Protein AF-A0ABD0P4C8-F1 (afdb_monomer)

Foldseek 3Di:
DPPDWPWDDDDWDADPVGDIHDDIDTDDDDDFDDDCPPPPPDDGDDDDDDDDPPDDDPD

Sequence (59 aa):
ADGNFEATVTKAVVRYDGTISWTPPANYKSACTIDVTFFPFDLQNCSMKFGSWTYDGSQ

Structure (mmCIF, N/CA/C/O backbone):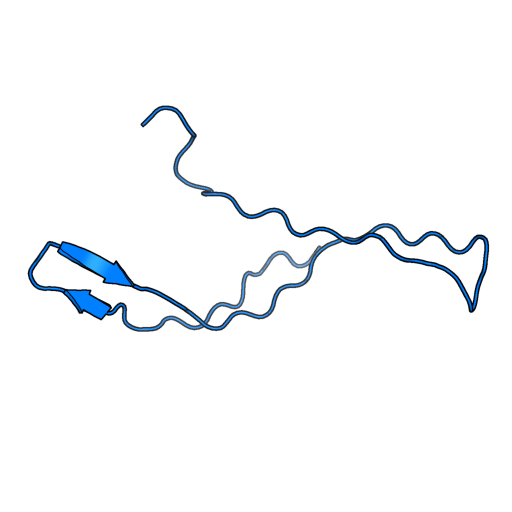
data_AF-A0ABD0P4C8-F1
#
_entry.id   AF-A0ABD0P4C8-F1
#
loop_
_atom_site.group_PDB
_atom_site.id
_atom_site.type_symbol
_atom_site.label_atom_id
_atom_site.label_alt_id
_atom_site.label_comp_id
_atom_site.label_asym_id
_atom_site.label_entity_id
_atom_site.label_seq_id
_atom_site.pdbx_PDB_ins_code
_atom_site.Cartn_x
_atom_site.Cartn_y
_atom_site.Cartn_z
_atom_site.occupancy
_atom_site.B_iso_or_equiv
_atom_site.auth_seq_id
_atom_site.auth_comp_id
_atom_site.auth_asym_id
_atom_site.auth_atom_id
_atom_site.pdbx_PDB_model_num
ATOM 1 N N . ALA A 1 1 ? 0.688 -2.333 18.581 1.00 47.00 1 ALA A N 1
ATO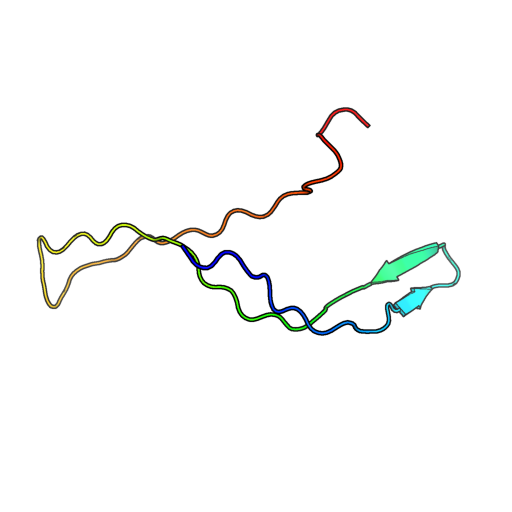M 2 C CA . ALA A 1 1 ? 0.63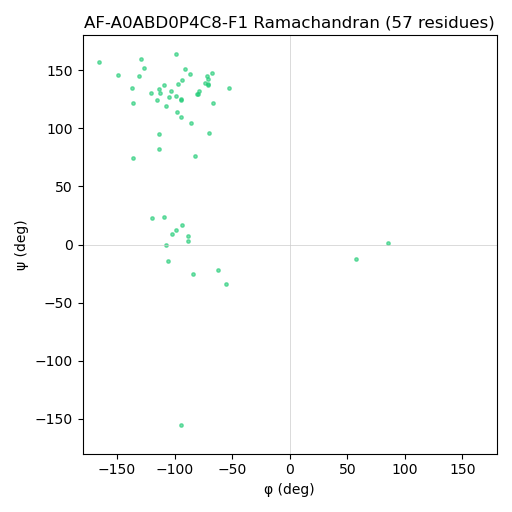6 -1.879 17.175 1.00 47.00 1 ALA A CA 1
ATOM 3 C C . ALA A 1 1 ? 1.837 -2.503 16.515 1.00 47.00 1 ALA A C 1
ATOM 5 O O . ALA A 1 1 ? 2.939 -1.982 16.618 1.00 47.00 1 ALA A O 1
ATOM 6 N N . ASP A 1 2 ? 1.641 -3.700 15.985 1.00 49.03 2 ASP A N 1
ATOM 7 C CA . ASP A 1 2 ? 2.736 -4.671 15.985 1.00 49.03 2 ASP A CA 1
ATOM 8 C C . ASP A 1 2 ? 3.620 -4.551 14.744 1.00 49.03 2 ASP A C 1
ATOM 10 O O . ASP A 1 2 ? 4.507 -5.374 14.579 1.00 49.03 2 ASP A O 1
ATOM 14 N N . GLY A 1 3 ? 3.383 -3.507 13.927 1.00 52.88 3 GLY A N 1
ATOM 15 C CA . GLY A 1 3 ? 4.333 -2.749 13.094 1.00 52.88 3 GLY A CA 1
ATOM 16 C C . GLY A 1 3 ? 5.162 -3.494 12.050 1.00 52.88 3 GLY A C 1
ATOM 17 O O . GLY A 1 3 ? 5.782 -2.855 11.206 1.00 52.88 3 GLY A O 1
ATOM 18 N N . ASN A 1 4 ? 5.192 -4.818 12.089 1.00 59.72 4 ASN A N 1
ATOM 19 C CA . ASN A 1 4 ? 6.055 -5.629 11.270 1.00 59.72 4 ASN A CA 1
ATOM 20 C C . ASN A 1 4 ? 5.353 -5.849 9.936 1.00 59.72 4 ASN A C 1
ATOM 22 O O . ASN A 1 4 ? 4.365 -6.579 9.839 1.00 59.72 4 ASN A O 1
ATOM 26 N N . PHE A 1 5 ? 5.828 -5.145 8.914 1.00 64.62 5 PHE A N 1
ATOM 27 C CA . PHE A 1 5 ? 5.392 -5.362 7.548 1.00 64.62 5 PHE A CA 1
ATOM 28 C C . PHE A 1 5 ? 5.930 -6.715 7.072 1.00 64.62 5 PHE A C 1
ATOM 30 O O . PHE A 1 5 ? 7.073 -6.836 6.640 1.00 64.62 5 PHE A O 1
ATOM 37 N N . GLU A 1 6 ? 5.102 -7.752 7.180 1.00 68.00 6 GLU A N 1
ATOM 38 C CA . GLU A 1 6 ? 5.420 -9.098 6.705 1.00 68.00 6 GLU A CA 1
ATOM 39 C C . GLU A 1 6 ? 5.137 -9.204 5.203 1.00 68.00 6 GLU A C 1
ATOM 41 O O . GLU A 1 6 ? 4.124 -9.758 4.765 1.00 68.00 6 GLU A O 1
ATOM 46 N N . ALA A 1 7 ? 6.031 -8.633 4.399 1.00 70.69 7 ALA A N 1
ATOM 47 C CA . ALA A 1 7 ? 6.055 -8.863 2.961 1.00 70.69 7 ALA A CA 1
ATOM 48 C C . ALA A 1 7 ? 7.069 -9.941 2.600 1.00 70.69 7 ALA A C 1
ATOM 50 O O . ALA A 1 7 ? 8.199 -9.961 3.091 1.00 70.69 7 ALA A O 1
ATOM 51 N N . THR A 1 8 ? 6.676 -10.823 1.686 1.00 80.06 8 THR A N 1
ATOM 52 C CA . THR A 1 8 ? 7.618 -11.780 1.104 1.00 80.06 8 THR A CA 1
ATOM 53 C C . THR A 1 8 ? 8.429 -11.082 0.017 1.00 80.06 8 THR A C 1
ATOM 55 O O . THR A 1 8 ? 7.868 -10.459 -0.888 1.00 80.06 8 THR A O 1
ATOM 58 N N . VAL A 1 9 ? 9.756 -11.208 0.074 1.00 86.19 9 VAL A N 1
ATOM 59 C CA . VAL A 1 9 ? 10.637 -10.700 -0.982 1.00 86.19 9 VAL A CA 1
ATOM 60 C C . VAL A 1 9 ? 10.402 -11.509 -2.258 1.00 86.19 9 VAL A C 1
ATOM 62 O O . VAL A 1 9 ? 10.556 -12.729 -2.277 1.00 86.19 9 VAL A O 1
ATOM 65 N N . THR A 1 10 ? 10.025 -10.823 -3.334 1.00 92.06 10 THR A N 1
ATOM 66 C CA . THR A 1 10 ? 9.721 -11.419 -4.642 1.00 92.06 10 THR A CA 1
ATOM 67 C C . THR A 1 10 ? 10.487 -10.709 -5.751 1.00 92.06 10 THR A C 1
ATOM 69 O O . THR A 1 10 ? 10.941 -9.577 -5.586 1.00 92.06 10 THR A O 1
ATOM 72 N N . LYS A 1 11 ? 10.641 -11.381 -6.897 1.00 95.44 11 LYS A N 1
ATOM 73 C CA . LYS A 1 11 ? 11.267 -10.790 -8.085 1.00 95.44 11 LYS A CA 1
ATOM 74 C C . LYS A 1 11 ? 10.337 -9.754 -8.723 1.00 95.44 11 LYS A C 1
ATOM 76 O O . LYS A 1 11 ? 9.125 -9.947 -8.758 1.00 95.44 11 LYS A O 1
ATOM 81 N N . ALA A 1 12 ? 10.922 -8.698 -9.278 1.00 96.56 12 ALA A N 1
ATOM 82 C CA . ALA A 1 12 ? 10.233 -7.762 -10.160 1.00 96.56 12 ALA A CA 1
ATOM 83 C C . ALA A 1 12 ? 10.361 -8.206 -11.627 1.00 96.56 12 ALA A C 1
ATOM 85 O O . ALA A 1 12 ? 11.348 -8.837 -12.013 1.00 96.56 12 ALA A O 1
ATOM 86 N N . VAL A 1 13 ? 9.371 -7.860 -12.447 1.00 97.81 13 VAL A N 1
ATOM 87 C CA . VAL A 1 13 ? 9.407 -8.036 -13.904 1.00 97.81 13 VAL A CA 1
ATOM 88 C C . VAL A 1 13 ? 9.889 -6.736 -14.533 1.00 97.81 13 VAL A C 1
ATOM 90 O O . VAL A 1 13 ? 9.290 -5.687 -14.308 1.00 97.81 13 VAL A O 1
ATOM 93 N N . VAL A 1 14 ? 10.947 -6.816 -15.339 1.00 98.25 14 VAL A N 1
ATOM 94 C CA . VAL A 1 14 ? 11.536 -5.676 -16.054 1.00 98.25 14 VAL A CA 1
ATOM 95 C C . VAL A 1 14 ? 11.308 -5.859 -17.551 1.00 98.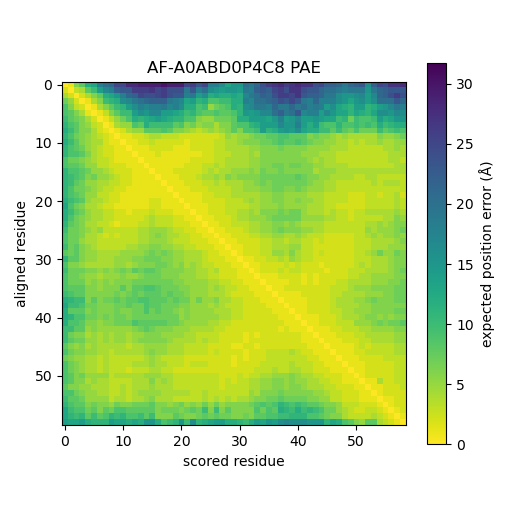25 14 VAL A C 1
ATOM 97 O O . VAL A 1 14 ? 11.576 -6.935 -18.089 1.00 98.25 14 VAL A O 1
ATOM 100 N N . ARG A 1 15 ? 10.797 -4.826 -18.222 1.00 98.38 15 ARG A N 1
ATOM 101 C CA . ARG A 1 15 ? 10.588 -4.814 -19.678 1.00 98.38 15 ARG A CA 1
ATOM 102 C C . ARG A 1 15 ? 11.729 -4.087 -20.391 1.00 98.38 15 ARG A C 1
ATOM 104 O O . ARG A 1 15 ? 12.492 -3.350 -19.774 1.00 98.38 15 ARG A O 1
ATOM 111 N N . TYR A 1 16 ? 11.842 -4.293 -21.705 1.00 98.06 16 TYR A N 1
ATOM 112 C CA . TYR A 1 16 ? 12.932 -3.729 -22.516 1.00 98.06 16 TYR A CA 1
ATOM 113 C C . TYR A 1 16 ? 12.946 -2.189 -22.551 1.00 98.06 16 TYR A C 1
ATOM 115 O O . TYR A 1 16 ? 13.982 -1.597 -22.830 1.00 98.06 16 TYR A O 1
ATOM 123 N N . ASP A 1 17 ? 11.808 -1.549 -22.275 1.00 98.38 17 ASP A N 1
ATOM 124 C CA . ASP A 1 17 ? 11.625 -0.095 -22.236 1.00 98.38 17 ASP A CA 1
ATOM 125 C C . ASP A 1 17 ? 11.924 0.520 -20.856 1.00 98.38 17 ASP A C 1
ATOM 127 O O . ASP A 1 17 ? 11.749 1.720 -20.659 1.00 98.38 17 ASP A O 1
ATOM 131 N N . GLY A 1 18 ? 12.369 -0.292 -19.892 1.00 98.12 18 GLY A N 1
ATOM 132 C CA . GLY A 1 18 ? 12.669 0.142 -18.530 1.00 98.12 18 GLY A CA 1
ATOM 133 C C . GLY A 1 18 ? 11.463 0.171 -17.590 1.00 98.12 18 GLY A C 1
ATOM 134 O O . GLY A 1 18 ? 11.627 0.508 -16.419 1.00 98.12 18 GLY A O 1
ATOM 135 N N . THR A 1 19 ? 10.263 -0.212 -18.041 1.00 98.25 19 THR A N 1
ATOM 136 C CA . THR A 1 19 ? 9.104 -0.330 -17.145 1.00 98.25 19 THR A CA 1
ATOM 137 C C . THR A 1 19 ? 9.249 -1.528 -16.201 1.00 98.25 19 THR A C 1
ATOM 139 O O . THR A 1 19 ? 9.686 -2.617 -16.591 1.00 98.25 19 THR A O 1
ATOM 142 N N . ILE A 1 20 ? 8.877 -1.324 -14.933 1.00 97.94 20 ILE A N 1
ATOM 143 C CA . ILE A 1 20 ? 9.017 -2.315 -13.860 1.00 97.94 20 ILE A CA 1
ATOM 144 C C . ILE A 1 20 ? 7.639 -2.624 -13.276 1.00 97.94 20 ILE A C 1
ATOM 146 O O . ILE A 1 20 ? 6.895 -1.721 -12.903 1.00 97.94 20 ILE A O 1
ATOM 150 N N . SER A 1 21 ? 7.308 -3.910 -13.163 1.00 97.31 21 SER A N 1
ATOM 151 C CA . SER A 1 21 ? 6.132 -4.392 -12.435 1.00 97.31 21 SER A CA 1
ATOM 152 C C . SER A 1 21 ? 6.577 -5.223 -11.238 1.00 97.31 21 SER A C 1
ATOM 154 O O . SER A 1 21 ? 7.325 -6.192 -11.383 1.00 97.31 21 SER A O 1
ATOM 156 N N . TRP A 1 22 ? 6.125 -4.837 -10.046 1.00 94.81 22 TRP A N 1
ATOM 157 C CA . TRP A 1 22 ? 6.432 -5.529 -8.801 1.00 94.81 22 TRP A CA 1
ATOM 158 C C . TRP A 1 22 ? 5.169 -5.653 -7.950 1.00 94.81 22 TRP A C 1
ATOM 160 O O . TRP A 1 22 ? 4.520 -4.658 -7.634 1.00 94.81 22 TRP A O 1
ATOM 170 N N . THR A 1 23 ? 4.795 -6.888 -7.618 1.00 93.19 23 THR A N 1
ATOM 171 C CA . THR A 1 23 ? 3.557 -7.198 -6.889 1.00 93.19 23 THR A CA 1
ATOM 172 C C . THR A 1 23 ? 3.852 -8.240 -5.808 1.00 93.19 23 THR A C 1
ATOM 174 O O . THR A 1 23 ? 3.549 -9.421 -5.989 1.00 93.19 23 THR A O 1
ATOM 177 N N . PRO A 1 24 ? 4.513 -7.843 -4.704 1.00 91.81 24 PRO A N 1
ATOM 178 C CA . PRO A 1 24 ? 4.782 -8.753 -3.601 1.00 91.81 24 PRO A CA 1
ATOM 179 C C . PRO A 1 24 ? 3.483 -9.090 -2.848 1.00 91.81 24 PRO A C 1
ATOM 181 O O . PRO A 1 24 ? 2.648 -8.206 -2.643 1.00 91.81 24 PRO A O 1
ATOM 184 N N . PRO A 1 25 ? 3.302 -10.338 -2.386 1.00 91.12 25 PRO A N 1
ATOM 185 C CA . PRO A 1 25 ? 2.243 -10.659 -1.441 1.00 91.12 25 PRO A CA 1
ATOM 186 C C . PRO A 1 25 ? 2.608 -10.115 -0.051 1.00 91.12 25 PRO A C 1
ATOM 188 O O . PRO A 1 25 ? 3.760 -10.221 0.388 1.00 91.12 25 PRO A O 1
ATOM 191 N N . ALA A 1 26 ? 1.624 -9.555 0.651 1.00 88.19 26 ALA A N 1
ATOM 192 C CA . ALA A 1 26 ? 1.797 -9.026 1.999 1.00 88.19 26 ALA A CA 1
ATOM 193 C C . ALA A 1 26 ? 0.506 -9.148 2.820 1.00 88.19 26 ALA A C 1
ATOM 195 O O . ALA A 1 26 ? -0.598 -9.003 2.290 1.00 88.19 26 ALA A O 1
ATOM 196 N N . ASN A 1 27 ? 0.661 -9.380 4.125 1.00 87.69 27 ASN A N 1
ATOM 197 C CA . ASN A 1 27 ? -0.441 -9.372 5.085 1.00 87.69 27 ASN A CA 1
ATOM 198 C C . ASN A 1 27 ? -0.546 -7.991 5.741 1.00 87.69 27 ASN A C 1
ATOM 200 O O . ASN A 1 27 ? 0.301 -7.612 6.549 1.00 87.69 27 ASN A O 1
ATOM 204 N N . TYR A 1 28 ? -1.598 -7.239 5.417 1.00 87.38 28 TYR A N 1
ATOM 205 C CA . TYR A 1 28 ? -1.814 -5.900 5.967 1.00 87.38 28 TYR A CA 1
ATOM 206 C C . TYR A 1 28 ? -2.731 -5.942 7.191 1.00 87.38 28 TYR A C 1
ATOM 208 O O . TYR A 1 28 ? -3.865 -6.410 7.118 1.00 87.38 28 TYR A O 1
ATOM 216 N N . LYS A 1 29 ? -2.253 -5.400 8.315 1.00 89.12 29 LYS A N 1
ATOM 217 C CA . LYS A 1 29 ? -3.055 -5.151 9.520 1.00 89.12 29 LYS A CA 1
ATOM 218 C C . LYS A 1 29 ? 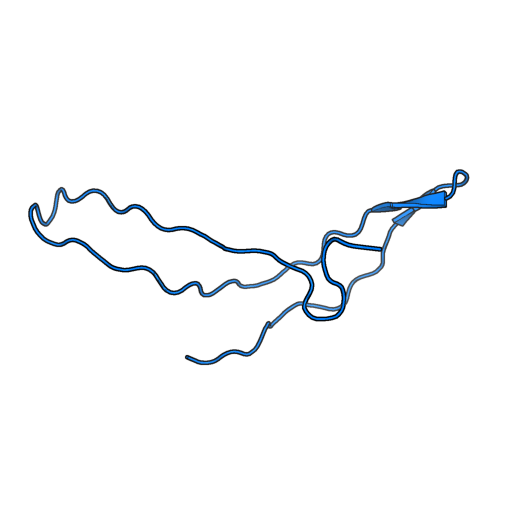-3.172 -3.644 9.736 1.00 89.12 29 LYS A C 1
ATOM 220 O O . LYS A 1 29 ? -2.277 -3.026 10.308 1.00 89.12 29 LYS A O 1
ATOM 225 N N . SER A 1 30 ? -4.255 -3.048 9.244 1.00 89.81 30 SER A N 1
ATOM 226 C CA . SER A 1 30 ? -4.555 -1.625 9.441 1.00 89.81 30 SER A CA 1
ATOM 227 C C . SER A 1 30 ? -5.305 -1.386 10.750 1.00 89.81 30 SER A C 1
ATOM 229 O O . SER A 1 30 ? -6.144 -2.192 11.147 1.00 89.81 30 SER A O 1
ATOM 231 N N . ALA A 1 31 ? -5.062 -0.241 11.384 1.00 91.81 31 ALA A N 1
ATOM 232 C CA . ALA A 1 31 ? -5.918 0.241 12.462 1.00 91.81 31 ALA A CA 1
ATOM 233 C C . ALA A 1 31 ? -7.187 0.879 11.873 1.00 91.81 31 ALA A C 1
ATOM 235 O O . ALA A 1 31 ? -7.098 1.701 10.962 1.00 91.81 31 ALA A O 1
ATOM 236 N N . CYS A 1 32 ? -8.353 0.508 12.400 1.00 93.94 32 CYS A N 1
ATOM 237 C CA . CYS A 1 32 ? -9.646 1.066 12.017 1.00 93.94 32 CYS A CA 1
ATOM 238 C C . CYS A 1 32 ? -10.485 1.326 13.271 1.00 93.94 32 CYS A C 1
ATOM 240 O O . CYS A 1 32 ? -10.540 0.480 14.164 1.00 93.94 32 CYS A O 1
ATOM 242 N N . THR A 1 33 ? -11.110 2.501 13.344 1.00 95.50 33 THR A N 1
ATOM 243 C CA . THR A 1 33 ? -12.063 2.836 14.407 1.00 95.50 33 THR A CA 1
ATOM 244 C C . THR A 1 33 ? -13.415 2.225 14.070 1.00 95.50 33 THR A C 1
ATOM 246 O O . THR A 1 33 ? -13.904 2.413 12.960 1.00 95.50 33 THR A O 1
ATOM 249 N N . ILE A 1 34 ? -14.004 1.514 15.030 1.00 95.81 34 ILE A N 1
ATOM 250 C CA . ILE A 1 34 ? -15.291 0.837 14.868 1.00 95.81 34 ILE A CA 1
ATOM 251 C C . ILE A 1 34 ? -16.404 1.693 15.472 1.00 95.81 34 ILE A C 1
ATOM 253 O O . ILE A 1 34 ? -16.310 2.090 16.635 1.00 95.81 34 ILE A O 1
ATOM 257 N N . ASP A 1 35 ? -17.451 1.951 14.690 1.00 96.19 35 ASP A N 1
ATOM 258 C CA . ASP A 1 35 ? -18.686 2.585 15.162 1.00 96.19 35 ASP A CA 1
ATOM 259 C C . ASP A 1 35 ? -19.742 1.512 15.454 1.00 96.19 35 ASP A C 1
ATOM 261 O O . ASP A 1 35 ? -20.205 0.829 14.545 1.00 96.19 35 ASP A O 1
ATOM 265 N N . VAL A 1 36 ? -20.114 1.356 16.726 1.00 96.56 36 VAL A N 1
ATOM 266 C CA . VAL A 1 36 ? -21.053 0.321 17.194 1.00 96.56 36 VAL A CA 1
ATOM 267 C C . VAL A 1 36 ? -22.486 0.833 17.380 1.00 96.56 36 VAL A C 1
ATOM 269 O O . VAL A 1 36 ? -23.310 0.142 17.977 1.00 96.56 36 VAL A O 1
ATOM 272 N N . THR A 1 37 ? -22.810 2.028 16.875 1.00 97.31 37 THR A N 1
ATOM 273 C CA . THR A 1 37 ? -24.117 2.687 17.078 1.00 97.31 37 THR A CA 1
ATOM 274 C C . THR A 1 37 ? -25.312 1.825 16.647 1.00 97.31 37 THR A C 1
ATOM 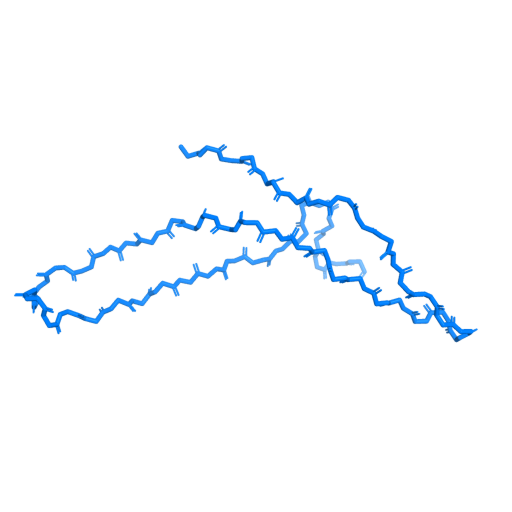276 O O . THR A 1 37 ? -26.361 1.877 17.286 1.00 97.31 37 THR A O 1
ATOM 279 N N . PHE A 1 38 ? -25.160 1.007 15.597 1.00 97.19 38 PHE A N 1
ATOM 280 C CA . PHE A 1 38 ? -26.244 0.199 15.015 1.00 97.19 38 PHE A CA 1
ATOM 281 C C . PHE A 1 38 ? -25.994 -1.315 15.052 1.00 97.19 38 PHE A C 1
ATOM 283 O O . PHE A 1 38 ? -26.588 -2.051 14.265 1.00 97.19 38 PHE A O 1
ATOM 290 N N . PHE A 1 39 ? -25.134 -1.798 15.951 1.00 94.94 39 PHE A N 1
ATOM 291 C CA . PHE A 1 39 ? -24.811 -3.225 16.041 1.00 94.94 39 PHE A CA 1
ATOM 292 C C . PHE A 1 39 ? -26.075 -4.115 16.149 1.00 94.94 39 PHE A C 1
ATOM 294 O O . PHE A 1 39 ? -26.958 -3.799 16.953 1.00 94.94 39 PHE A O 1
ATOM 301 N N . PRO A 1 40 ? -26.193 -5.237 15.397 1.00 95.88 40 PRO A N 1
ATOM 302 C CA . PRO A 1 40 ? -25.199 -5.861 14.505 1.00 95.88 40 PRO A CA 1
ATOM 303 C C . PRO A 1 40 ? -25.289 -5.431 13.021 1.00 9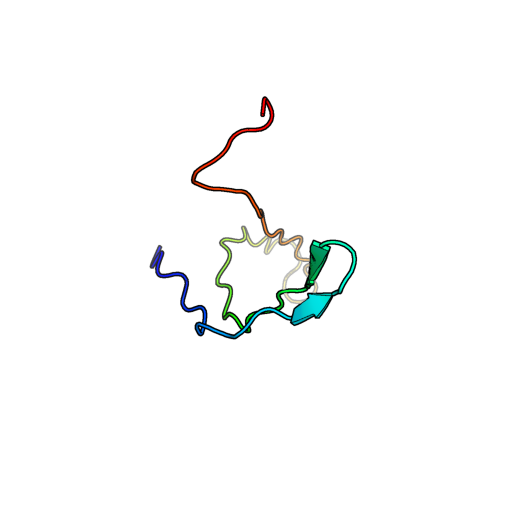5.88 40 PRO A C 1
ATOM 305 O O . PRO A 1 40 ? -24.798 -6.143 12.146 1.00 95.88 40 PRO A O 1
ATOM 308 N N . PHE A 1 41 ? -25.974 -4.323 12.720 1.00 97.31 41 PHE A N 1
ATOM 309 C CA . PHE A 1 41 ? -26.210 -3.789 11.366 1.00 97.31 41 PHE A CA 1
ATOM 310 C C . PHE A 1 41 ? -25.416 -2.502 11.090 1.00 97.31 41 PHE A C 1
ATOM 312 O O . PHE A 1 41 ? -25.806 -1.667 10.272 1.00 97.31 41 PHE A O 1
ATOM 319 N N . ASP A 1 42 ? -24.323 -2.314 11.813 1.00 96.94 42 ASP A N 1
ATOM 320 C CA . ASP A 1 42 ? -23.388 -1.212 11.671 1.00 96.94 42 ASP A CA 1
ATOM 321 C C . ASP A 1 42 ? -22.619 -1.266 10.341 1.00 96.94 42 ASP A C 1
ATOM 323 O O . ASP A 1 42 ? -22.322 -2.329 9.795 1.00 96.94 42 ASP A O 1
ATOM 327 N N . LEU A 1 43 ? -22.286 -0.085 9.812 1.00 96.69 43 LEU A N 1
ATOM 328 C CA . LEU A 1 43 ? -21.442 0.070 8.630 1.00 96.69 43 LEU A CA 1
ATOM 329 C C . LEU A 1 43 ? -20.057 0.539 9.067 1.00 96.69 43 LEU A C 1
ATOM 331 O O . LEU A 1 43 ? -19.930 1.569 9.725 1.00 96.69 43 LEU A O 1
ATOM 335 N N . GLN A 1 44 ? -19.017 -0.175 8.639 1.00 96.56 44 GLN A N 1
ATOM 336 C CA . GLN A 1 44 ? -17.634 0.172 8.959 1.00 96.56 44 GLN A CA 1
ATOM 337 C C . GLN A 1 44 ? -16.931 0.823 7.768 1.00 96.56 44 GLN A C 1
ATOM 339 O O . GLN A 1 44 ? -16.969 0.308 6.650 1.00 96.56 44 GLN A O 1
ATOM 344 N N . ASN A 1 45 ? -16.258 1.950 8.016 1.00 95.94 45 ASN A N 1
ATOM 345 C CA . ASN A 1 45 ? -15.486 2.686 7.014 1.00 95.94 45 ASN A CA 1
ATOM 346 C C . ASN A 1 45 ? -13.990 2.648 7.354 1.00 95.94 45 ASN A C 1
ATOM 348 O O . ASN A 1 45 ? -13.438 3.564 7.965 1.00 95.94 45 ASN A O 1
ATOM 352 N N . CYS A 1 46 ? -13.337 1.552 6.970 1.00 95.56 46 CYS A N 1
ATOM 353 C CA . CYS A 1 46 ? -11.910 1.348 7.192 1.00 95.56 46 CYS A CA 1
ATOM 354 C C . CYS A 1 46 ? -11.084 1.790 5.982 1.00 95.56 46 CYS A C 1
ATOM 356 O O . CYS A 1 46 ? -11.457 1.550 4.836 1.00 95.56 46 CYS A O 1
ATOM 358 N N . SER A 1 47 ? -9.921 2.393 6.238 1.00 95.00 47 SER A N 1
ATOM 359 C CA . SER A 1 47 ? -9.002 2.849 5.191 1.00 95.00 47 SER A CA 1
ATOM 360 C C . SER A 1 47 ? -7.595 2.297 5.392 1.00 95.00 47 SER A C 1
ATOM 362 O O . SER A 1 47 ? -7.156 2.037 6.512 1.00 95.00 47 SER A O 1
ATOM 364 N N . MET A 1 48 ? -6.874 2.145 4.283 1.00 93.31 48 MET A N 1
ATOM 365 C CA . MET A 1 48 ? -5.447 1.840 4.272 1.00 93.31 48 MET A CA 1
ATOM 366 C C . MET A 1 48 ? -4.694 3.035 3.693 1.00 93.31 48 MET A C 1
ATOM 368 O O . MET A 1 48 ? -5.088 3.583 2.665 1.00 93.31 48 MET A O 1
ATOM 372 N N . LYS A 1 49 ? -3.606 3.435 4.354 1.00 92.56 49 LYS A N 1
ATOM 373 C CA . LYS A 1 49 ? -2.718 4.501 3.884 1.00 92.56 49 LYS A CA 1
ATOM 374 C C . LYS A 1 49 ? -1.420 3.878 3.393 1.00 92.56 49 LYS A C 1
ATOM 376 O O . LYS A 1 49 ? -0.716 3.242 4.172 1.00 92.56 49 LYS A O 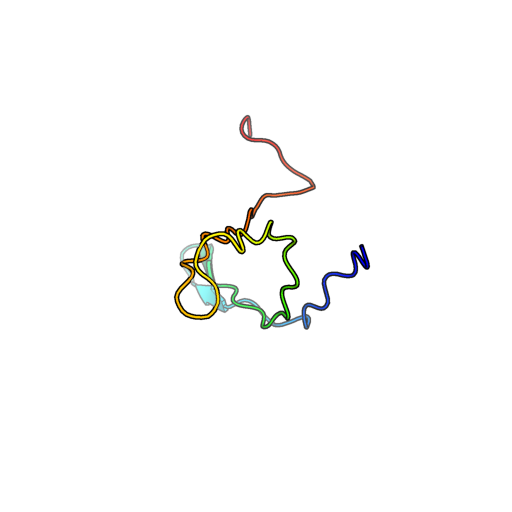1
ATOM 381 N N . PHE A 1 50 ? -1.115 4.080 2.117 1.00 91.50 50 PHE A N 1
ATOM 382 C CA . PHE A 1 50 ? 0.128 3.639 1.493 1.00 91.50 50 PHE A CA 1
ATOM 383 C C . PHE A 1 50 ? 0.998 4.855 1.194 1.00 91.50 50 PHE A C 1
ATOM 385 O O . PHE A 1 50 ? 0.496 5.878 0.732 1.00 91.50 50 PHE A O 1
ATOM 392 N N . GLY A 1 51 ? 2.295 4.745 1.460 1.00 91.75 51 GLY A N 1
ATOM 393 C CA . GLY A 1 51 ? 3.251 5.815 1.218 1.00 91.75 51 GLY A CA 1
ATOM 394 C C . GLY A 1 51 ? 4.678 5.298 1.273 1.00 91.75 51 GLY A C 1
ATOM 395 O O . GLY A 1 51 ? 4.950 4.258 1.877 1.00 91.75 51 GLY A O 1
ATOM 396 N N . SER A 1 52 ? 5.581 6.026 0.622 1.00 91.56 52 SER A N 1
ATOM 397 C CA . SER A 1 52 ? 7.009 5.783 0.767 1.00 91.56 52 SER A CA 1
ATOM 398 C C . SER A 1 52 ? 7.458 6.228 2.152 1.00 91.56 52 SER A C 1
ATOM 400 O O . SER A 1 52 ? 7.060 7.284 2.636 1.00 91.56 52 SER A O 1
ATOM 402 N N . TRP A 1 53 ? 8.298 5.417 2.786 1.00 89.62 53 TRP A N 1
ATOM 403 C CA . TRP A 1 53 ? 8.973 5.824 4.014 1.00 89.62 53 TRP A CA 1
ATOM 404 C C . TRP A 1 53 ? 10.241 6.639 3.730 1.00 89.62 53 TRP A C 1
ATOM 406 O O . TRP A 1 53 ? 10.684 7.416 4.567 1.00 89.62 53 TRP A O 1
ATOM 416 N N . THR A 1 54 ? 10.848 6.443 2.557 1.00 94.19 54 THR A N 1
ATOM 417 C CA . THR A 1 54 ? 12.198 6.936 2.244 1.00 94.19 54 THR A CA 1
ATOM 418 C C . THR A 1 54 ? 12.215 8.140 1.311 1.00 94.19 54 THR A C 1
ATOM 420 O O . THR A 1 54 ? 13.252 8.780 1.183 1.00 94.19 54 THR A O 1
ATOM 423 N N . TYR A 1 55 ? 11.099 8.437 0.650 1.00 93.94 55 TYR A N 1
ATOM 424 C CA . TYR A 1 55 ? 10.964 9.530 -0.312 1.00 93.94 55 TYR A CA 1
ATOM 425 C C . TYR A 1 55 ? 9.716 10.343 0.016 1.00 93.94 55 TYR A C 1
ATOM 427 O O . TYR A 1 55 ? 8.719 9.773 0.464 1.00 93.94 55 TYR A O 1
ATOM 435 N N . ASP A 1 56 ? 9.785 11.653 -0.209 1.00 93.62 56 ASP A N 1
ATOM 436 C CA . ASP A 1 56 ? 8.630 12.540 -0.095 1.00 93.62 56 ASP A CA 1
ATOM 437 C C . ASP A 1 56 ? 7.956 12.742 -1.467 1.00 93.62 56 ASP A C 1
ATOM 439 O O . ASP A 1 56 ? 7.972 11.842 -2.305 1.00 93.62 56 ASP A O 1
ATOM 443 N N . GLY A 1 57 ? 7.246 13.857 -1.653 1.00 92.81 57 GLY A N 1
ATOM 444 C CA . GLY A 1 57 ? 6.562 14.184 -2.908 1.00 92.81 57 GLY A CA 1
ATOM 445 C C . GLY A 1 57 ? 7.288 15.214 -3.773 1.00 92.81 57 GLY A C 1
ATOM 446 O O . GLY A 1 57 ? 6.667 15.740 -4.692 1.00 92.81 57 GLY A O 1
ATOM 447 N N . SER A 1 58 ? 8.529 15.580 -3.443 1.00 95.06 58 SER A N 1
ATOM 448 C CA . SER A 1 58 ? 9.262 16.685 -4.081 1.00 95.06 58 SER A CA 1
ATOM 449 C C . SER A 1 58 ? 10.391 16.252 -5.018 1.00 95.06 58 SER A C 1
ATOM 451 O O . SER A 1 58 ? 11.066 17.111 -5.585 1.00 95.06 58 SER A O 1
ATOM 453 N N . GLN A 1 59 ? 10.608 14.945 -5.166 1.00 80.12 59 GLN A N 1
ATOM 454 C CA . GLN A 1 59 ? 11.594 14.379 -6.090 1.00 80.12 59 GLN A CA 1
ATOM 455 C C . GLN A 1 59 ? 11.167 14.507 -7.554 1.00 80.12 59 GLN A C 1
ATOM 457 O O . GLN A 1 59 ? 9.956 14.381 -7.846 1.00 80.12 59 GLN A O 1
#

Mean predicted aligned error: 5.73 Å

InterPro domains:
  IPR006201 Neurotransmitter-gated ion-channel [PTHR18945] (9-58)
  IPR006202 Neurotransmitter-gated ion-channel ligand-binding domain [PF02931] (2-58)
  IPR018000 Neurotransmitter-gated ion-channel, conserved site [PS00236] (32-46)
  IPR036734 Neurotransmitter-gated ion-channel ligand-binding domain superfamily [G3DSA:2.70.170.10] (1-59)
  IPR036734 Neurotransmitter-gated ion-channel ligand-binding domain superfamily [SSF63712] (2-58)

Secondary structure (DSSP, 8-state):
------BPP-PPEE-TTS-EE----B----------TTTTS-----------SS--S--

pLDDT: mean 89.61, std 12.32, range [47.0, 98.38]

Radius of gyration: 17.67 Å; Cα contacts (8 Å, |Δi|>4): 42; chains: 1; bounding box: 39×28×40 Å

Solvent-accessible surface area (backbone atoms only — not comparable to full-atom values): 4429 Å² total; per-re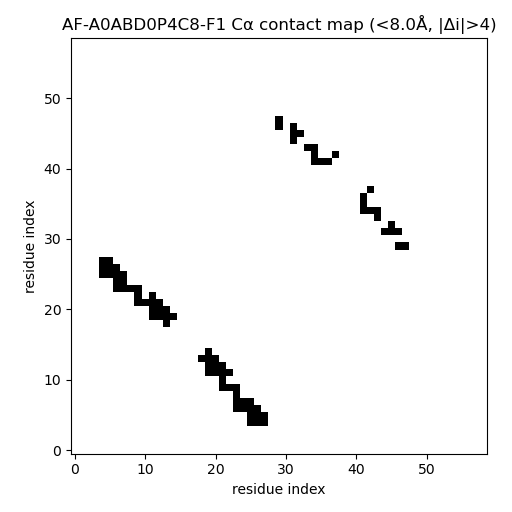sidue (Å²): 131,84,83,69,80,57,57,54,92,66,82,65,50,74,48,97,87,70,52,74,50,75,82,62,62,64,69,84,86,72,81,64,82,82,63,67,90,47,67,97,72,48,74,78,83,72,69,82,89,84,77,66,91,90,56,82,90,83,125

Nearest PDB structures (foldseek):
  7odt-assembly1_a  TM=2.664E-01  e=4.183E+00  Homo sapiens
  8hky-assembly1_L34E  TM=2.028E-01  e=5.817E+00  Sulfolobus acidocaldarius DSM 639

Organism: Cirrhinus mrigala (NCBI:txid683832)